Protein AF-A0A2V9TFE9-F1 (afdb_monomer)

Sequence (87 aa):
PPRFAQYLEAVQQLDDLARKRYGKRVMDLAVRWVLDRPGITSALWGARYPAELEAVAGVLGWNLDADTRSVIDRILRQTIADPIGPE

Foldseek 3Di:
DPQVVLVVQLLVVQQVLCCVPPVAGSVLVVLLVQVQDPPDPDDDDDDPDPVVV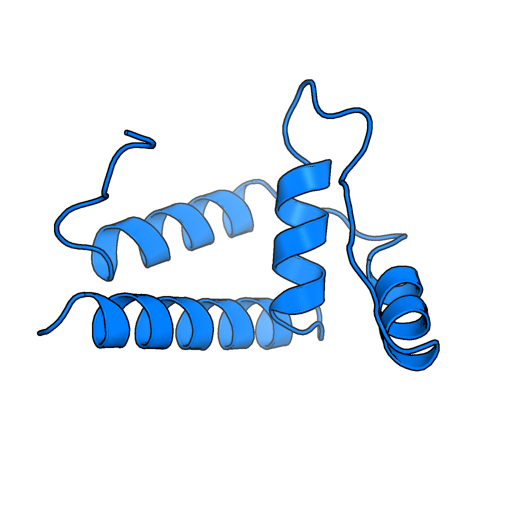VSVVVNPDDHDDPVSVVVSVVSCPVRGPDDDDPD

pLDDT: mean 79.9, std 11.13, range [40.97, 93.94]

Secondary structure (DSSP, 8-state):
--HHHHHHHHHHHHHHHHHHHHS--HHHHHHHHHHTSTT--------SSHHHHHHHHTTTT----HHHHHHHHHHHHHH-SSPPP--

Solvent-accessible surface area (backbone atoms only — not comparable to full-atom values): 5465 Å² total; per-residue (Å²): 130,64,70,69,60,31,53,52,52,37,50,51,56,44,27,53,49,24,37,74,77,70,72,39,47,42,69,42,48,55,53,42,56,53,61,68,37,91,91,49,90,75,84,90,79,93,70,93,50,75,72,60,54,60,56,54,63,70,42,59,95,68,81,87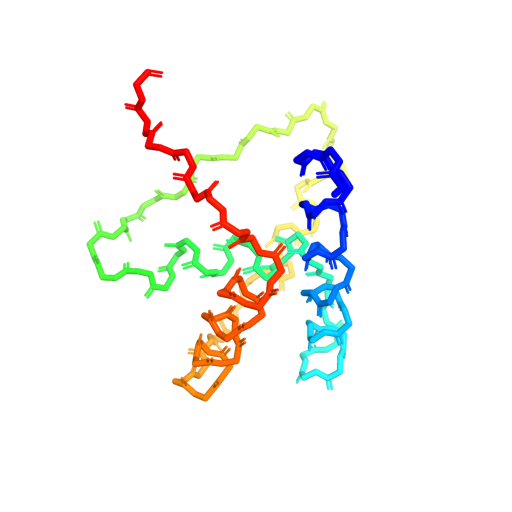,53,74,66,59,50,54,48,51,54,48,48,48,63,74,41,48,90,75,83,81,72,102,121

Mean predicted aligned error: 7.15 Å

Radius of gyration: 13.89 Å; Cα contacts (8 Å, |Δi|>4): 52; chains: 1; bounding box: 30×29×36 Å

Nearest PDB structures (foldseek):
  1pz1-assembly2_B  TM=9.591E-01  e=1.286E-07  Bacillus subtilis
  6ovq-assembly2_B  TM=8.490E-01  e=3.498E-03  Streptomyces argillaceus
  1lqa-assembly1_A  TM=8.544E-01  e=5.901E-02  Escherichia coli
  7utf-assembly1_A  TM=7.639E-01  e=5.901E-02  Rhizobium leguminosarum
  7utf-assembly1_C  TM=6.833E-01  e=4.867E-02  Rhizobium leguminosarum

Structure (mmCIF, N/CA/C/O backbone):
data_AF-A0A2V9TFE9-F1
#
_entry.id   AF-A0A2V9TFE9-F1
#
loop_
_atom_site.group_PDB
_atom_site.id
_atom_site.type_symbol
_atom_site.label_atom_id
_atom_site.label_alt_id
_atom_site.label_comp_id
_atom_site.label_asym_id
_atom_site.label_entity_id
_atom_site.label_seq_id
_atom_site.pdbx_PDB_ins_code
_atom_site.Cartn_x
_atom_site.Cartn_y
_atom_site.Cartn_z
_atom_site.occupancy
_atom_site.B_iso_or_equiv
_atom_site.auth_seq_id
_atom_site.auth_comp_id
_atom_site.auth_asym_id
_atom_site.auth_atom_id
_atom_site.pdbx_PDB_model_num
ATOM 1 N N . PRO A 1 1 ? 11.164 -3.128 -20.637 1.00 55.44 1 PRO A N 1
ATOM 2 C CA . PRO A 1 1 ? 11.885 -2.371 -19.580 1.00 55.44 1 PRO A CA 1
ATOM 3 C C . PRO A 1 1 ? 12.684 -3.313 -18.665 1.00 55.44 1 PRO A C 1
ATOM 5 O O . PRO A 1 1 ? 12.203 -4.417 -18.409 1.00 55.44 1 PRO A O 1
ATOM 8 N N . PRO A 1 2 ? 13.871 -2.917 -18.171 1.00 76.69 2 PRO A N 1
ATOM 9 C CA . PRO A 1 2 ? 14.588 -3.692 -17.159 1.00 76.69 2 PRO A CA 1
ATOM 10 C C . PRO A 1 2 ? 13.710 -3.862 -15.910 1.00 76.69 2 PRO A C 1
ATOM 12 O O . PRO A 1 2 ? 12.977 -2.945 -15.539 1.00 76.69 2 PRO A O 1
ATOM 15 N N . ARG A 1 3 ? 13.772 -5.035 -15.266 1.00 75.56 3 ARG A N 1
ATOM 16 C CA . ARG A 1 3 ? 12.907 -5.409 -14.127 1.00 75.56 3 ARG A CA 1
ATOM 17 C C . ARG A 1 3 ? 12.913 -4.364 -13.000 1.00 75.56 3 ARG A C 1
ATOM 19 O O . ARG A 1 3 ? 11.873 -4.082 -12.423 1.00 75.56 3 ARG A O 1
ATOM 26 N N . PHE A 1 4 ? 14.052 -3.716 -12.755 1.00 81.94 4 PHE A N 1
ATOM 27 C CA . PHE A 1 4 ? 14.177 -2.641 -11.764 1.00 81.94 4 PHE A CA 1
ATOM 28 C C . PHE A 1 4 ? 13.201 -1.474 -11.995 1.00 81.94 4 PHE A C 1
ATOM 30 O O . PHE A 1 4 ? 12.563 -1.011 -11.053 1.00 81.94 4 PHE A O 1
ATOM 37 N N . ALA A 1 5 ? 13.032 -1.038 -13.247 1.00 86.06 5 ALA A N 1
ATOM 38 C CA . ALA A 1 5 ? 12.119 0.055 -13.576 1.00 86.06 5 ALA A CA 1
ATOM 39 C C . ALA A 1 5 ? 10.651 -0.332 -13.326 1.00 86.06 5 ALA A C 1
ATOM 41 O O . ALA A 1 5 ? 9.879 0.496 -12.857 1.00 86.06 5 ALA A O 1
ATOM 42 N N . GLN A 1 6 ? 10.294 -1.599 -13.565 1.00 86.06 6 GLN A N 1
ATOM 43 C CA . GLN A 1 6 ? 8.949 -2.125 -13.303 1.00 86.06 6 GLN A CA 1
ATOM 44 C C . GLN A 1 6 ? 8.628 -2.103 -11.802 1.00 86.06 6 GLN A C 1
ATOM 46 O O . GLN A 1 6 ? 7.556 -1.665 -11.395 1.00 86.06 6 GLN A O 1
ATOM 51 N N . TYR A 1 7 ? 9.575 -2.514 -10.952 1.00 86.50 7 TYR A N 1
ATOM 52 C CA . TYR A 1 7 ? 9.375 -2.450 -9.503 1.00 86.50 7 TYR A CA 1
ATOM 53 C C . TYR A 1 7 ? 9.275 -1.014 -8.991 1.00 86.50 7 TYR A C 1
ATOM 55 O O . TYR A 1 7 ? 8.443 -0.740 -8.130 1.00 86.50 7 TYR A O 1
ATOM 63 N N . LEU A 1 8 ? 10.074 -0.089 -9.531 1.00 89.00 8 LEU A N 1
ATOM 64 C CA . LEU A 1 8 ? 9.993 1.316 -9.138 1.00 89.00 8 LEU A CA 1
ATOM 65 C C . LEU A 1 8 ? 8.641 1.934 -9.520 1.00 89.00 8 LEU A C 1
ATOM 67 O O . LEU A 1 8 ? 8.042 2.651 -8.721 1.00 89.00 8 LEU A O 1
ATOM 71 N N . GLU A 1 9 ? 8.132 1.607 -10.708 1.00 90.12 9 GLU A N 1
ATOM 72 C CA . GLU A 1 9 ? 6.804 2.025 -11.154 1.00 90.12 9 GLU A CA 1
ATOM 73 C C . GLU A 1 9 ? 5.695 1.440 -10.265 1.00 90.12 9 GLU A C 1
ATOM 75 O O . GLU A 1 9 ? 4.787 2.164 -9.854 1.00 90.12 9 GLU A O 1
ATOM 80 N N . ALA A 1 10 ? 5.803 0.164 -9.883 1.00 90.56 10 ALA A N 1
ATOM 81 C CA . ALA A 1 10 ? 4.844 -0.471 -8.984 1.00 90.56 10 ALA A CA 1
ATOM 82 C C . ALA A 1 10 ? 4.851 0.202 -7.603 1.00 90.56 10 ALA A C 1
ATOM 84 O O . ALA A 1 10 ? 3.794 0.513 -7.059 1.00 90.56 10 ALA A O 1
ATOM 85 N N . VAL A 1 11 ? 6.036 0.488 -7.053 1.00 92.69 11 VAL A N 1
ATOM 86 C CA . VAL A 1 11 ? 6.187 1.199 -5.774 1.00 92.69 11 VAL A CA 1
ATOM 87 C C . VAL A 1 11 ? 5.576 2.596 -5.843 1.00 92.69 11 VAL A C 1
ATOM 89 O O . VAL A 1 11 ? 4.888 2.995 -4.905 1.00 92.69 11 VAL A O 1
ATOM 92 N N . GLN A 1 12 ? 5.763 3.322 -6.949 1.00 93.19 12 GLN A N 1
ATOM 93 C CA . GLN A 1 12 ? 5.164 4.644 -7.126 1.00 93.19 12 GLN A CA 1
ATOM 94 C C . GLN A 1 12 ? 3.629 4.578 -7.113 1.00 93.19 12 GLN A C 1
ATOM 96 O O . GLN A 1 12 ? 2.984 5.346 -6.400 1.00 93.19 12 GLN A O 1
ATOM 101 N N . GLN A 1 13 ? 3.040 3.623 -7.839 1.00 93.00 13 GLN A N 1
ATOM 102 C CA . GLN A 1 13 ? 1.587 3.425 -7.852 1.00 93.00 13 GLN A CA 1
ATOM 103 C C . GLN A 1 13 ? 1.038 3.014 -6.476 1.00 93.00 13 GLN A C 1
ATOM 105 O O . GLN A 1 13 ? -0.047 3.446 -6.079 1.00 93.00 13 GLN A O 1
ATOM 110 N N . LEU A 1 14 ? 1.789 2.206 -5.722 1.00 92.50 14 LEU A N 1
ATOM 111 C CA . LEU A 1 14 ? 1.424 1.807 -4.362 1.00 92.50 14 LEU A CA 1
ATOM 112 C C . LEU A 1 14 ? 1.527 2.969 -3.359 1.00 92.50 14 LEU A C 1
ATOM 114 O O . LEU A 1 14 ? 0.654 3.091 -2.499 1.00 92.50 14 LEU A O 1
ATOM 118 N N . ASP A 1 15 ? 2.534 3.847 -3.470 1.00 92.50 15 ASP A N 1
ATOM 119 C CA . ASP A 1 15 ? 2.632 5.059 -2.634 1.00 92.50 15 ASP A CA 1
ATOM 120 C C . ASP A 1 15 ? 1.449 5.998 -2.902 1.00 92.50 15 ASP A C 1
ATOM 122 O O . ASP A 1 15 ? 0.832 6.500 -1.961 1.00 92.50 15 ASP A O 1
ATOM 126 N N . ASP A 1 16 ? 1.061 6.172 -4.167 1.00 93.94 16 ASP A N 1
ATOM 127 C CA . ASP A 1 16 ? -0.099 6.988 -4.536 1.00 93.94 16 ASP A CA 1
ATOM 128 C C . ASP A 1 16 ? -1.410 6.411 -3.984 1.00 93.94 16 ASP A C 1
ATOM 130 O O . ASP A 1 16 ? -2.261 7.161 -3.494 1.00 93.94 16 ASP A O 1
ATOM 134 N N . LEU A 1 17 ? -1.581 5.086 -4.028 1.00 91.56 17 LEU A N 1
ATOM 135 C CA . LEU A 1 17 ? -2.732 4.398 -3.439 1.00 91.56 17 LEU A CA 1
ATOM 136 C C . LEU A 1 17 ? -2.796 4.618 -1.921 1.00 91.56 17 LEU A C 1
ATOM 138 O O . LEU A 1 17 ? -3.852 4.990 -1.400 1.00 91.56 17 LEU A O 1
ATOM 142 N N . ALA A 1 18 ? -1.671 4.423 -1.225 1.00 90.06 18 ALA A N 1
ATOM 143 C CA . ALA A 1 18 ? -1.567 4.588 0.224 1.00 90.06 18 ALA A CA 1
ATOM 144 C C . ALA A 1 18 ? -1.917 6.019 0.657 1.00 90.06 18 ALA A C 1
ATOM 146 O O . ALA A 1 18 ? -2.701 6.220 1.592 1.00 90.06 18 ALA A O 1
ATOM 147 N N . ARG A 1 19 ? -1.404 7.017 -0.073 1.00 91.19 19 ARG A N 1
ATOM 148 C CA . ARG A 1 19 ? -1.685 8.432 0.193 1.00 91.19 19 ARG A CA 1
ATOM 149 C C . ARG A 1 19 ? -3.152 8.765 -0.032 1.00 91.19 19 ARG A C 1
ATOM 151 O O . ARG A 1 19 ? -3.761 9.402 0.821 1.00 91.19 19 ARG A O 1
ATOM 158 N N . LYS A 1 20 ? -3.728 8.323 -1.154 1.00 91.38 20 LYS A N 1
ATOM 159 C CA . LYS A 1 20 ? -5.112 8.654 -1.531 1.00 91.38 20 LYS A CA 1
ATOM 160 C C . LYS A 1 20 ? -6.151 8.019 -0.611 1.00 91.38 20 LYS A C 1
ATOM 162 O O . LYS A 1 20 ? -7.153 8.661 -0.323 1.00 91.38 20 LYS A O 1
ATOM 167 N N . ARG A 1 21 ? -5.942 6.770 -0.182 1.00 89.44 21 ARG A N 1
ATOM 168 C CA . ARG A 1 21 ? -6.943 6.026 0.604 1.00 89.44 21 ARG A CA 1
ATOM 169 C C . ARG A 1 21 ? -6.783 6.172 2.110 1.00 89.44 21 ARG A C 1
ATOM 171 O O . ARG A 1 21 ? -7.783 6.183 2.817 1.00 89.44 21 ARG A O 1
ATOM 178 N N . TYR A 1 22 ? -5.548 6.285 2.593 1.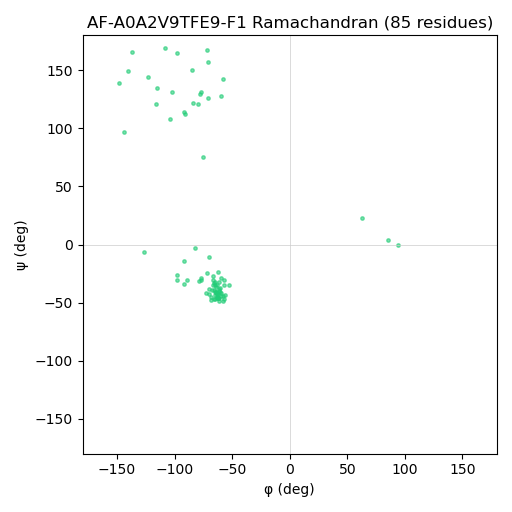00 86.62 22 TYR A N 1
ATOM 179 C CA . TYR A 1 22 ? -5.262 6.218 4.028 1.00 86.62 22 TYR A CA 1
ATOM 180 C C . TYR A 1 22 ? -4.459 7.413 4.547 1.00 86.62 22 TYR A C 1
ATOM 182 O O . TYR A 1 22 ? -4.238 7.517 5.751 1.00 86.62 22 TYR A O 1
ATOM 190 N N . GLY A 1 23 ? -3.994 8.309 3.666 1.00 87.81 23 GLY A N 1
ATOM 191 C CA . GLY A 1 23 ? -3.059 9.370 4.046 1.00 87.81 23 GLY A CA 1
ATOM 192 C C . GLY A 1 23 ? -1.714 8.825 4.541 1.00 87.81 23 GLY A C 1
ATOM 193 O O . GLY A 1 23 ? -1.020 9.501 5.297 1.00 87.81 23 GLY A O 1
ATOM 194 N N . LYS A 1 24 ? -1.366 7.590 4.158 1.00 87.88 24 LYS A N 1
ATOM 195 C CA . LYS A 1 24 ? -0.158 6.871 4.586 1.00 87.88 24 LYS A CA 1
ATOM 196 C C . LYS A 1 24 ? 0.858 6.765 3.453 1.00 87.88 24 LYS A C 1
ATOM 198 O O . LYS A 1 24 ? 0.554 7.083 2.304 1.00 87.88 24 LYS A O 1
ATOM 203 N N . ARG A 1 25 ? 2.076 6.330 3.770 1.00 89.06 25 ARG A N 1
ATOM 204 C CA . ARG A 1 25 ? 3.141 6.090 2.786 1.00 89.06 25 ARG A CA 1
ATOM 205 C C . ARG A 1 25 ? 3.220 4.612 2.420 1.00 89.06 25 ARG A C 1
ATOM 207 O O . ARG A 1 25 ? 2.703 3.754 3.132 1.00 89.06 25 ARG A O 1
ATOM 214 N N . VAL A 1 26 ? 3.914 4.302 1.325 1.00 89.44 26 VAL A N 1
ATOM 215 C CA . VAL A 1 26 ? 4.106 2.916 0.860 1.00 89.44 26 VAL A CA 1
ATOM 216 C C . VAL A 1 26 ? 4.754 2.005 1.912 1.00 89.44 26 VAL A C 1
ATOM 218 O O . VAL A 1 26 ? 4.434 0.822 1.964 1.00 89.44 26 VAL A O 1
ATOM 221 N N . MET A 1 27 ? 5.602 2.550 2.793 1.00 85.00 27 MET A N 1
ATOM 222 C CA . MET A 1 27 ? 6.208 1.791 3.897 1.00 85.00 27 MET A CA 1
ATOM 223 C C . MET A 1 27 ? 5.148 1.289 4.884 1.00 85.00 27 MET A C 1
ATOM 225 O O . MET A 1 27 ? 5.140 0.108 5.230 1.00 85.00 27 MET A O 1
ATOM 229 N N . ASP A 1 28 ? 4.205 2.154 5.272 1.00 84.94 28 ASP A N 1
ATOM 230 C CA . ASP A 1 28 ? 3.105 1.784 6.169 1.00 84.94 28 ASP A CA 1
ATOM 231 C C . ASP A 1 28 ? 2.205 0.729 5.513 1.00 84.94 28 ASP A C 1
ATOM 233 O O . ASP A 1 28 ? 1.783 -0.236 6.152 1.00 84.94 28 ASP A O 1
ATOM 237 N N . LEU A 1 29 ? 1.941 0.901 4.211 1.00 86.62 29 LEU A N 1
ATOM 238 C CA . LEU A 1 29 ? 1.144 -0.025 3.412 1.00 86.62 29 LEU A CA 1
ATOM 239 C C . LEU A 1 29 ? 1.783 -1.415 3.347 1.00 86.62 29 LEU A C 1
ATOM 241 O O . LEU A 1 29 ? 1.086 -2.409 3.534 1.00 86.62 29 LEU A O 1
ATOM 245 N N . ALA A 1 30 ? 3.091 -1.493 3.095 1.00 86.88 30 ALA A N 1
ATOM 246 C CA . ALA A 1 30 ? 3.802 -2.759 2.954 1.00 86.88 30 ALA A CA 1
ATOM 247 C C . ALA A 1 30 ? 3.746 -3.582 4.247 1.00 86.88 30 ALA A C 1
AT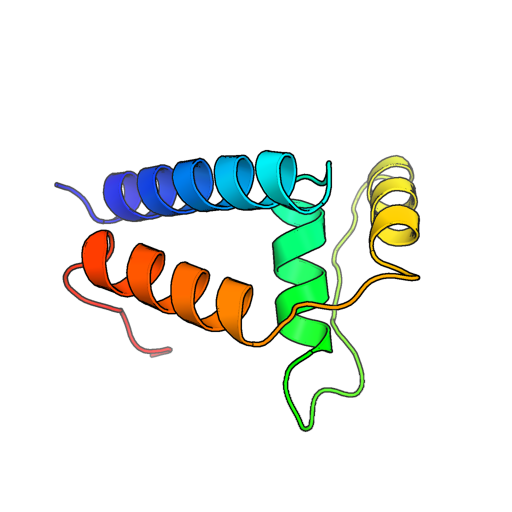OM 249 O O . ALA A 1 30 ? 3.479 -4.783 4.222 1.00 86.88 30 ALA A O 1
ATOM 250 N N . VAL A 1 31 ? 3.935 -2.926 5.389 1.00 84.00 31 VAL A N 1
ATOM 251 C CA . VAL A 1 31 ? 3.928 -3.604 6.689 1.0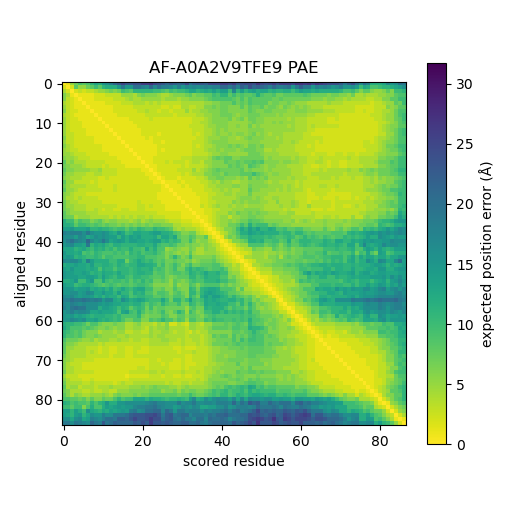0 84.00 31 VAL A CA 1
ATOM 252 C C . VAL A 1 31 ? 2.523 -4.022 7.078 1.00 84.00 31 VAL A C 1
ATOM 254 O O . VAL A 1 31 ? 2.325 -5.163 7.496 1.00 84.00 31 VAL A O 1
ATOM 257 N N . ARG A 1 32 ? 1.528 -3.156 6.853 1.00 86.19 32 ARG A N 1
ATOM 258 C CA . ARG A 1 32 ? 0.126 -3.524 7.065 1.00 86.19 32 ARG A CA 1
ATOM 259 C C . ARG A 1 32 ? -0.283 -4.707 6.191 1.00 86.19 32 ARG A C 1
ATOM 261 O O . ARG A 1 32 ? -0.920 -5.631 6.681 1.00 86.19 32 ARG A O 1
ATOM 268 N N . TRP A 1 33 ? 0.145 -4.728 4.932 1.00 85.44 33 TRP A N 1
ATOM 269 C CA . TRP A 1 33 ? -0.146 -5.822 4.009 1.00 85.44 33 TRP A CA 1
ATOM 270 C C . TRP A 1 33 ? 0.413 -7.166 4.481 1.00 85.44 33 TRP A C 1
ATOM 272 O O . TRP A 1 33 ? -0.266 -8.179 4.331 1.00 85.44 33 TRP A O 1
ATOM 282 N N . VAL A 1 34 ? 1.608 -7.190 5.082 1.00 84.12 34 VAL A N 1
ATOM 283 C CA . VAL A 1 34 ? 2.181 -8.414 5.672 1.00 84.12 34 VAL A CA 1
ATOM 284 C C . VAL A 1 34 ? 1.391 -8.850 6.907 1.00 84.12 34 VAL A C 1
ATOM 286 O O . VAL A 1 34 ? 1.064 -10.029 7.028 1.00 84.12 34 VAL A O 1
ATOM 289 N N . LEU A 1 35 ? 1.050 -7.911 7.793 1.00 81.19 35 LEU A N 1
ATOM 290 C CA . LEU A 1 35 ? 0.290 -8.191 9.017 1.00 81.19 35 LEU A CA 1
ATOM 291 C C . LEU A 1 35 ? -1.151 -8.654 8.741 1.00 81.19 35 LEU A C 1
ATOM 293 O O . LEU A 1 35 ? -1.712 -9.403 9.532 1.00 81.19 35 LEU A O 1
ATOM 297 N N . ASP A 1 36 ? -1.736 -8.245 7.613 1.00 81.62 36 ASP A N 1
ATOM 298 C CA . ASP A 1 36 ? -3.098 -8.614 7.206 1.00 81.62 36 ASP A CA 1
ATOM 299 C C . ASP A 1 36 ? -3.215 -9.976 6.529 1.00 81.62 36 ASP A C 1
ATOM 301 O O . ASP A 1 36 ? -4.325 -10.409 6.186 1.00 81.62 36 ASP A O 1
ATOM 305 N N . ARG A 1 37 ? -2.093 -10.672 6.317 1.00 78.38 37 ARG A N 1
ATOM 306 C CA . ARG A 1 37 ? -2.128 -12.017 5.754 1.00 78.38 37 ARG A CA 1
ATOM 307 C C . ARG A 1 37 ? -2.541 -13.036 6.819 1.00 78.38 37 ARG A C 1
ATOM 309 O O . ARG A 1 37 ? -1.952 -13.075 7.900 1.00 78.38 37 ARG A O 1
ATOM 316 N N . PRO A 1 38 ? -3.513 -13.914 6.511 1.00 74.56 38 PRO A N 1
ATOM 317 C CA . PRO A 1 38 ? -3.898 -14.975 7.430 1.00 74.56 38 PRO A CA 1
ATOM 318 C C . PRO A 1 38 ? -2.692 -15.881 7.714 1.00 74.56 38 PRO A C 1
ATOM 320 O O . PRO A 1 38 ? -2.038 -16.356 6.788 1.00 74.56 38 PRO A O 1
ATOM 323 N N . GLY A 1 39 ? -2.399 -16.105 8.998 1.00 69.62 39 GLY A N 1
ATOM 324 C CA . GLY A 1 39 ? -1.289 -16.951 9.451 1.00 69.62 39 GLY A CA 1
ATOM 325 C C . GLY A 1 39 ? 0.025 -16.220 9.750 1.00 69.62 39 GLY A C 1
ATOM 326 O O . GLY A 1 39 ? 0.976 -16.869 10.179 1.00 69.62 39 GLY A O 1
ATOM 327 N N . ILE A 1 40 ? 0.095 -14.895 9.578 1.00 72.25 40 ILE A N 1
ATOM 328 C CA . ILE A 1 40 ? 1.250 -14.098 10.013 1.00 72.25 40 ILE A CA 1
ATOM 329 C C . ILE A 1 40 ? 1.018 -13.585 11.436 1.00 72.25 40 ILE A C 1
ATOM 331 O O . ILE A 1 40 ? 0.141 -12.762 11.677 1.00 72.25 40 ILE A O 1
ATOM 335 N N . THR A 1 41 ? 1.827 -14.061 12.383 1.00 61.78 41 THR A N 1
ATOM 336 C CA . THR A 1 41 ? 1.777 -13.614 13.787 1.00 61.78 41 THR A CA 1
ATOM 337 C C . THR A 1 41 ? 2.686 -12.411 14.044 1.00 61.78 41 TH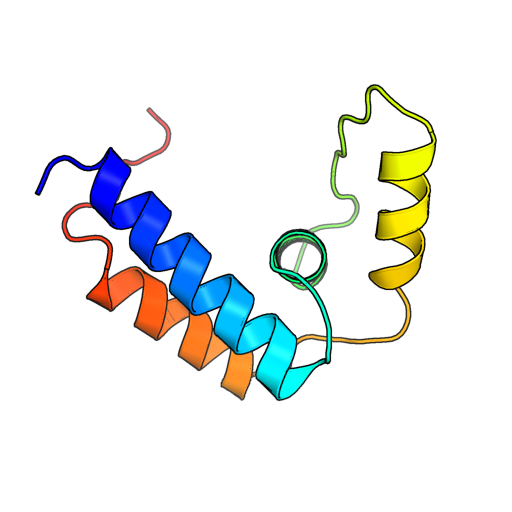R A C 1
ATOM 339 O O . THR A 1 41 ? 2.380 -11.576 14.891 1.00 61.78 41 THR A O 1
ATOM 342 N N . SER A 1 42 ? 3.793 -12.313 13.301 1.00 66.44 42 SER A N 1
ATOM 343 C CA . SER A 1 42 ? 4.821 -11.286 13.487 1.00 66.44 42 SER A CA 1
ATOM 344 C C . SER A 1 42 ? 5.474 -10.922 12.155 1.00 66.44 42 SER A C 1
ATOM 346 O O . SER A 1 42 ? 5.797 -11.804 11.361 1.00 66.44 42 SER A O 1
ATOM 348 N N . ALA A 1 43 ? 5.724 -9.631 11.936 1.00 72.12 43 ALA A N 1
ATOM 349 C CA . ALA A 1 43 ? 6.554 -9.135 10.840 1.00 72.12 43 ALA A CA 1
ATOM 350 C C . ALA A 1 43 ? 7.944 -8.757 11.380 1.00 72.12 43 ALA A C 1
ATOM 352 O O . ALA A 1 43 ? 8.047 -8.063 12.391 1.00 72.12 43 ALA A O 1
ATOM 353 N N . LEU A 1 44 ? 9.014 -9.216 10.721 1.00 75.38 44 LEU A N 1
ATOM 354 C CA . LEU A 1 44 ? 10.386 -8.837 11.071 1.00 75.38 44 LEU A CA 1
ATOM 355 C C . LEU A 1 44 ? 10.735 -7.503 10.406 1.00 75.38 44 LEU A C 1
ATOM 357 O O . LEU A 1 44 ? 10.699 -7.393 9.182 1.00 75.38 44 LEU A O 1
ATOM 361 N N . TRP A 1 45 ? 11.096 -6.507 11.216 1.00 71.38 45 TRP A N 1
ATOM 362 C CA . TRP A 1 45 ? 11.512 -5.185 10.750 1.00 71.38 45 TRP A CA 1
ATOM 363 C C . TRP A 1 45 ? 12.969 -4.921 11.139 1.00 71.38 45 TRP A C 1
ATOM 365 O O . TRP A 1 45 ? 13.308 -4.898 12.321 1.00 71.38 45 TRP A O 1
ATOM 375 N N . GLY A 1 46 ? 13.829 -4.672 10.148 1.00 77.31 46 GLY A N 1
ATOM 376 C CA . GLY A 1 46 ? 15.183 -4.165 10.371 1.00 77.31 46 GLY A CA 1
ATOM 377 C C . GLY A 1 46 ? 15.194 -2.637 10.347 1.00 77.31 46 GLY A C 1
ATOM 378 O O . GLY A 1 46 ? 14.962 -2.049 9.297 1.00 77.31 46 GLY A O 1
ATOM 379 N N . ALA A 1 47 ? 15.450 -1.999 11.489 1.00 74.88 47 ALA A N 1
ATOM 380 C CA . ALA A 1 47 ? 15.649 -0.553 11.594 1.00 74.88 47 ALA A C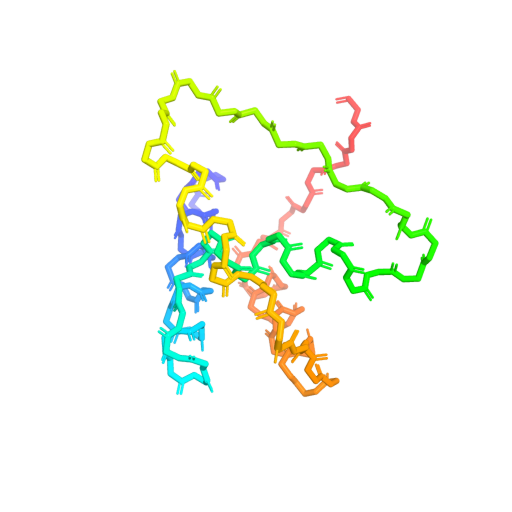A 1
ATOM 381 C C . ALA A 1 47 ? 17.084 -0.275 12.050 1.00 74.88 47 ALA A C 1
ATOM 383 O O . ALA A 1 47 ? 17.579 -0.915 12.980 1.00 74.88 47 ALA A O 1
ATOM 384 N N . ARG A 1 48 ? 17.754 0.676 11.399 1.00 76.25 48 ARG A N 1
ATOM 385 C CA . ARG A 1 48 ? 19.091 1.155 11.771 1.00 76.25 48 ARG A CA 1
ATOM 386 C C . ARG A 1 48 ? 19.024 2.441 12.593 1.00 76.25 48 ARG A C 1
ATOM 388 O O . ARG A 1 48 ? 19.935 2.690 13.381 1.00 76.25 48 ARG A O 1
ATOM 395 N N . TYR A 1 49 ? 17.969 3.240 12.432 1.00 77.81 49 TYR A N 1
ATOM 396 C CA . TYR A 1 49 ? 17.798 4.522 13.116 1.00 77.81 49 TYR A CA 1
ATOM 397 C C . TYR A 1 49 ? 16.493 4.569 13.926 1.00 77.81 49 TYR A C 1
ATOM 399 O O . TYR A 1 49 ? 15.471 4.071 13.460 1.00 77.81 49 TYR A O 1
ATOM 407 N N . PRO A 1 50 ? 16.470 5.226 15.104 1.00 73.00 50 PRO A N 1
ATOM 408 C CA . PRO A 1 50 ? 15.264 5.318 15.934 1.00 73.00 50 PRO A CA 1
ATOM 409 C C . PRO A 1 50 ? 14.054 5.945 15.227 1.00 73.00 50 PRO A C 1
ATOM 411 O O . PRO A 1 50 ? 12.932 5.496 15.425 1.00 73.00 50 PRO A O 1
ATOM 414 N N . ALA A 1 51 ? 14.278 6.926 14.348 1.00 75.25 51 ALA A N 1
ATOM 415 C CA . ALA A 1 51 ? 13.210 7.574 13.582 1.00 75.25 51 ALA A CA 1
ATOM 416 C C . ALA A 1 51 ? 12.457 6.603 12.647 1.00 75.25 51 ALA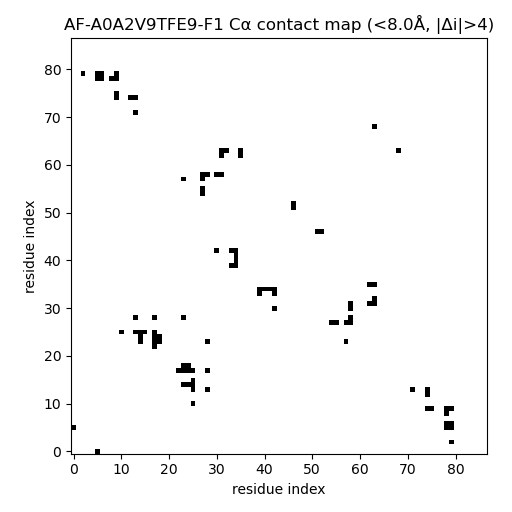 A C 1
ATOM 418 O O . ALA A 1 51 ? 11.299 6.833 12.312 1.00 75.25 51 ALA A O 1
ATOM 419 N N . GLU A 1 52 ? 13.080 5.488 12.247 1.00 68.75 52 GLU A N 1
ATOM 420 C CA . GLU A 1 52 ? 12.421 4.457 11.435 1.00 68.75 52 GLU A CA 1
ATOM 421 C C . GLU A 1 52 ? 11.386 3.669 12.253 1.00 68.75 52 GLU A C 1
ATOM 423 O O . GLU A 1 52 ? 10.422 3.164 11.684 1.00 68.75 52 GLU A O 1
ATOM 428 N N . LEU A 1 53 ? 11.538 3.610 13.584 1.00 69.81 53 LEU A N 1
ATOM 429 C CA . LEU A 1 53 ? 10.565 2.993 14.491 1.00 69.81 53 LEU A CA 1
ATOM 430 C C . LEU A 1 53 ? 9.347 3.895 14.736 1.00 69.81 53 LEU A C 1
ATOM 432 O O . LEU A 1 53 ? 8.251 3.386 14.951 1.00 69.81 53 LEU A O 1
ATOM 436 N N . GLU A 1 54 ? 9.495 5.221 14.663 1.00 67.69 54 GLU A N 1
ATOM 437 C CA . GLU A 1 54 ? 8.366 6.153 14.819 1.00 67.69 54 GLU A CA 1
ATOM 438 C C . GLU A 1 54 ? 7.342 6.003 13.685 1.00 67.69 54 GLU A C 1
ATOM 440 O O . GLU A 1 54 ? 6.134 6.064 13.922 1.00 67.69 54 GLU A O 1
ATOM 445 N N . ALA A 1 55 ? 7.807 5.704 12.467 1.00 63.22 55 ALA A N 1
ATOM 446 C CA . ALA A 1 55 ? 6.936 5.379 11.337 1.00 63.22 55 ALA A CA 1
ATOM 447 C C . ALA A 1 55 ? 6.079 4.123 11.603 1.00 63.22 55 ALA A C 1
ATOM 449 O O . ALA A 1 55 ? 4.921 4.063 11.191 1.00 63.22 55 ALA A O 1
ATOM 450 N N . VAL A 1 56 ? 6.592 3.156 12.377 1.00 64.62 56 VAL A N 1
ATOM 451 C CA . VAL A 1 56 ? 5.886 1.904 12.717 1.00 64.62 56 VAL A CA 1
ATOM 452 C C . VAL A 1 56 ? 4.649 2.159 13.581 1.00 64.62 56 VAL A C 1
ATOM 454 O O . VAL A 1 56 ? 3.633 1.480 13.417 1.00 64.62 56 VAL A O 1
ATOM 457 N N . ALA A 1 57 ? 4.670 3.178 14.447 1.00 64.81 57 ALA A N 1
ATOM 458 C CA . ALA A 1 57 ? 3.484 3.566 15.214 1.00 64.81 57 ALA A CA 1
ATOM 459 C C . ALA A 1 57 ? 2.313 3.960 14.291 1.00 64.81 57 ALA A C 1
ATOM 461 O O . ALA A 1 57 ? 1.149 3.733 14.623 1.00 64.81 57 ALA A O 1
ATOM 462 N N . GLY A 1 58 ? 2.616 4.474 13.093 1.00 66.38 58 GLY A N 1
ATOM 463 C CA . GLY A 1 58 ? 1.640 4.844 12.070 1.00 66.38 58 GLY A CA 1
ATOM 464 C C . GLY A 1 58 ? 0.919 3.670 11.394 1.00 66.38 58 GLY A C 1
ATOM 465 O O . GLY A 1 58 ? -0.060 3.914 10.680 1.00 66.38 58 GLY A O 1
ATOM 466 N N . VAL A 1 59 ? 1.368 2.429 11.618 1.00 68.56 59 VAL A N 1
ATOM 467 C CA . VAL A 1 59 ? 0.834 1.192 11.010 1.00 68.56 59 VAL A CA 1
ATOM 468 C C . VAL A 1 59 ? -0.262 0.546 11.876 1.00 68.56 59 VAL A C 1
ATOM 470 O O . VAL A 1 59 ? -1.021 -0.311 11.417 1.00 68.56 59 VAL A O 1
ATOM 473 N N . LEU A 1 60 ? -0.382 0.978 13.132 1.00 68.81 60 LEU A N 1
ATOM 474 C CA . LEU A 1 60 ? -1.402 0.513 14.067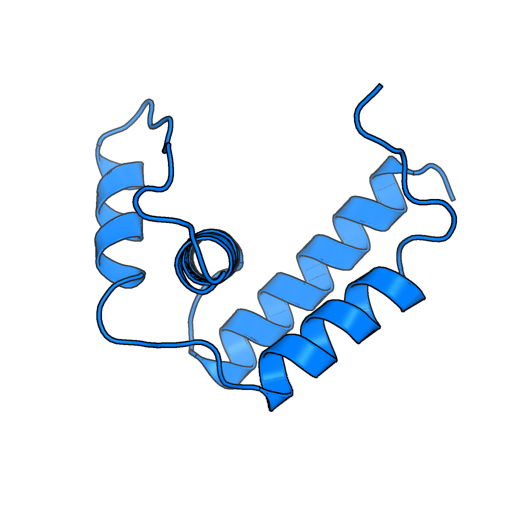 1.00 68.81 60 LEU A CA 1
ATOM 475 C C . LEU A 1 60 ? -2.716 1.295 13.891 1.00 68.81 60 LEU A C 1
ATOM 477 O O . LEU A 1 60 ? -2.722 2.461 13.499 1.00 68.81 60 LEU A O 1
ATOM 481 N N . GLY A 1 61 ? -3.847 0.648 14.187 1.00 74.62 61 GLY A N 1
ATOM 482 C CA . GLY A 1 61 ? -5.166 1.299 14.226 1.00 74.62 61 GLY A CA 1
ATOM 483 C C . GLY A 1 61 ? -5.911 1.407 12.890 1.00 74.62 61 GLY A C 1
ATOM 484 O O . GLY A 1 61 ? -6.999 1.975 12.855 1.00 74.62 61 GLY A O 1
ATOM 485 N N . TRP A 1 62 ? -5.377 0.844 11.806 1.00 82.38 62 TRP A N 1
ATOM 486 C CA . TRP A 1 62 ? -6.072 0.743 10.521 1.00 82.38 62 TRP A CA 1
ATOM 487 C C . TRP A 1 62 ? -5.864 -0.634 9.891 1.00 82.38 62 TRP A C 1
ATOM 489 O O . TRP A 1 62 ? -5.020 -1.409 10.341 1.00 82.38 62 TRP A O 1
ATOM 499 N N . ASN A 1 63 ? -6.676 -0.956 8.887 1.00 80.38 63 ASN A N 1
ATOM 500 C CA . ASN A 1 63 ? -6.695 -2.264 8.245 1.00 80.38 63 ASN A CA 1
ATOM 501 C C . ASN A 1 63 ? -6.875 -2.115 6.732 1.00 80.38 63 ASN A C 1
ATOM 503 O O . ASN A 1 63 ? -7.552 -1.183 6.286 1.00 80.38 63 ASN A O 1
ATOM 507 N N . LEU A 1 64 ? -6.318 -3.041 5.951 1.00 84.62 64 LEU A N 1
ATOM 508 C CA . LEU A 1 64 ? -6.563 -3.084 4.514 1.00 84.62 64 LEU A CA 1
ATOM 509 C C . LEU A 1 64 ? -7.908 -3.746 4.224 1.00 84.62 64 LEU A C 1
ATOM 511 O O . LEU A 1 64 ? -8.155 -4.911 4.551 1.00 84.62 64 LEU A O 1
ATOM 515 N N . ASP A 1 65 ? -8.794 -3.014 3.557 1.00 85.56 65 ASP A N 1
ATOM 516 C CA . ASP A 1 65 ? -10.053 -3.571 3.074 1.00 85.56 65 ASP A CA 1
ATOM 517 C C . ASP A 1 65 ? -9.828 -4.520 1.877 1.00 85.56 65 ASP A C 1
ATOM 519 O O . ASP A 1 65 ? -8.732 -4.651 1.318 1.00 85.56 65 ASP A O 1
ATOM 523 N N . ALA A 1 66 ? -10.862 -5.283 1.523 1.00 85.75 66 ALA A N 1
ATOM 524 C CA . ALA A 1 66 ? -10.786 -6.237 0.416 1.00 85.75 66 ALA A CA 1
ATOM 525 C C . ALA A 1 66 ? -10.632 -5.539 -0.951 1.00 85.75 66 ALA A C 1
ATOM 527 O O . ALA A 1 66 ? -9.985 -6.074 -1.856 1.00 85.75 66 ALA A O 1
ATOM 528 N N . ASP A 1 67 ? -11.185 -4.331 -1.093 1.00 89.06 67 ASP A N 1
ATOM 529 C CA . ASP A 1 67 ? -11.102 -3.550 -2.327 1.00 89.06 67 ASP A CA 1
ATOM 530 C C . ASP A 1 67 ? -9.668 -3.070 -2.585 1.00 89.06 67 ASP A C 1
ATOM 532 O O . ASP A 1 67 ? -9.116 -3.295 -3.660 1.00 89.06 67 ASP A O 1
ATOM 536 N N . THR A 1 68 ? -9.005 -2.508 -1.575 1.00 88.00 68 THR A N 1
ATOM 537 C CA . THR A 1 68 ? -7.608 -2.066 -1.674 1.00 88.00 68 THR A CA 1
ATOM 538 C C . THR A 1 68 ? -6.688 -3.237 -1.971 1.00 88.00 68 THR A C 1
ATOM 540 O O . THR A 1 68 ? -5.807 -3.108 -2.816 1.00 88.00 68 THR A O 1
ATOM 543 N N . ARG A 1 69 ? -6.916 -4.403 -1.356 1.00 86.50 69 ARG A N 1
ATOM 544 C CA . ARG A 1 69 ? -6.166 -5.624 -1.694 1.00 86.50 69 ARG A CA 1
ATOM 545 C C . ARG A 1 69 ? -6.311 -5.997 -3.169 1.00 86.50 69 ARG A C 1
ATOM 547 O O . ARG A 1 69 ? -5.310 -6.235 -3.836 1.00 86.50 69 ARG A O 1
ATOM 554 N N . SER A 1 70 ? -7.530 -5.936 -3.698 1.00 88.38 70 SER A N 1
ATOM 555 C CA . SER A 1 70 ? -7.793 -6.193 -5.118 1.00 88.38 70 SER A CA 1
ATOM 556 C C . SER A 1 70 ? -7.108 -5.171 -6.036 1.00 88.38 70 SER A C 1
ATOM 558 O O . SER A 1 70 ? -6.653 -5.515 -7.129 1.00 88.38 70 SER A O 1
ATOM 560 N N . VAL A 1 71 ? -7.007 -3.909 -5.604 1.00 90.62 71 VAL A N 1
ATOM 561 C CA . VAL A 1 71 ? -6.280 -2.859 -6.334 1.00 90.62 71 VAL A CA 1
ATOM 562 C C . VAL A 1 71 ? -4.769 -3.099 -6.305 1.00 90.62 71 VAL A C 1
ATOM 564 O O . VAL A 1 71 ? -4.132 -2.978 -7.349 1.00 90.62 71 VAL A O 1
ATOM 567 N N . ILE A 1 72 ? -4.199 -3.490 -5.162 1.00 89.62 72 ILE A N 1
ATOM 568 C CA . ILE A 1 72 ? -2.776 -3.851 -5.038 1.00 89.62 72 ILE A CA 1
ATOM 569 C C . ILE A 1 72 ? -2.440 -4.998 -5.996 1.00 89.62 72 ILE A C 1
ATOM 571 O O . ILE A 1 72 ? -1.500 -4.886 -6.782 1.00 89.62 72 ILE A O 1
ATOM 575 N N . ASP A 1 73 ? -3.247 -6.061 -5.999 1.00 88.50 73 ASP A N 1
ATOM 576 C CA . ASP A 1 73 ? -3.045 -7.205 -6.894 1.00 88.50 73 ASP A CA 1
ATOM 577 C C . ASP A 1 73 ? -3.109 -6.796 -8.371 1.00 88.50 73 ASP A C 1
ATOM 579 O O . ASP A 1 73 ? -2.343 -7.295 -9.198 1.00 88.50 73 ASP A O 1
ATOM 583 N N . ARG A 1 74 ? -3.997 -5.856 -8.715 1.00 90.38 74 ARG A N 1
ATOM 584 C CA . ARG A 1 74 ? -4.098 -5.309 -10.072 1.00 90.38 74 ARG A CA 1
ATOM 585 C C . ARG A 1 74 ? -2.851 -4.517 -10.462 1.00 90.38 74 ARG A C 1
ATOM 587 O O . ARG A 1 74 ? -2.325 -4.761 -11.544 1.00 90.38 74 ARG A O 1
ATOM 594 N N . ILE A 1 75 ? -2.365 -3.629 -9.591 1.00 89.81 75 ILE A N 1
ATOM 595 C CA . ILE A 1 75 ? -1.143 -2.836 -9.817 1.00 89.81 75 ILE A CA 1
ATOM 596 C C . ILE A 1 75 ? 0.046 -3.768 -10.068 1.00 89.81 75 ILE A C 1
ATOM 598 O O . ILE A 1 75 ? 0.778 -3.595 -11.044 1.00 89.81 75 ILE A O 1
ATOM 602 N N . LEU A 1 76 ? 0.210 -4.797 -9.234 1.00 87.56 76 LEU A N 1
ATOM 603 C CA . LEU A 1 76 ? 1.307 -5.754 -9.374 1.00 87.56 76 LEU A CA 1
ATOM 604 C C . LEU A 1 76 ? 1.232 -6.517 -10.703 1.00 87.56 76 LEU A C 1
ATOM 606 O O . LEU A 1 76 ? 2.231 -6.590 -11.413 1.00 87.56 76 LEU A O 1
ATOM 610 N N . ARG A 1 77 ? 0.049 -7.019 -11.085 1.00 86.50 77 ARG A N 1
ATOM 611 C CA . ARG A 1 77 ? -0.155 -7.738 -12.359 1.00 86.50 77 ARG A CA 1
ATOM 612 C C . ARG A 1 77 ? 0.050 -6.869 -13.597 1.00 86.50 77 ARG A C 1
ATOM 614 O O . ARG A 1 77 ? 0.444 -7.384 -14.634 1.00 86.50 77 ARG A O 1
ATOM 621 N N . GLN A 1 78 ? -0.272 -5.580 -13.516 1.00 87.69 78 GLN A N 1
ATOM 622 C CA . GLN A 1 78 ? -0.126 -4.655 -14.642 1.00 87.69 78 GLN A CA 1
ATOM 623 C C . GLN A 1 78 ? 1.317 -4.196 -14.831 1.00 87.69 78 GLN A C 1
ATOM 625 O O . GLN A 1 78 ? 1.726 -3.928 -15.958 1.00 87.69 78 GLN A O 1
ATOM 630 N N . THR A 1 79 ? 2.076 -4.106 -13.739 1.00 83.38 79 THR A N 1
ATOM 631 C CA . THR A 1 79 ? 3.411 -3.504 -13.769 1.00 83.38 79 THR A CA 1
ATOM 632 C C . THR A 1 79 ? 4.523 -4.548 -13.885 1.00 83.38 79 THR A C 1
ATOM 634 O O . THR A 1 79 ? 5.560 -4.274 -14.483 1.00 83.38 79 THR A O 1
ATOM 637 N N . ILE A 1 80 ? 4.320 -5.756 -13.347 1.00 81.75 80 ILE A N 1
ATOM 638 C CA . ILE A 1 80 ? 5.331 -6.821 -13.310 1.00 81.75 80 ILE A CA 1
ATOM 639 C C . ILE A 1 80 ? 4.989 -7.876 -14.366 1.00 81.75 80 ILE A C 1
ATOM 641 O O . ILE A 1 80 ? 4.043 -8.643 -14.205 1.00 81.75 80 ILE A O 1
ATOM 645 N N . ALA A 1 81 ? 5.777 -7.921 -15.442 1.00 71.50 81 ALA A N 1
ATOM 646 C CA . ALA A 1 81 ? 5.518 -8.815 -16.576 1.00 71.50 81 ALA A CA 1
ATOM 647 C C . ALA A 1 81 ? 5.915 -10.281 -16.316 1.00 71.50 81 ALA A C 1
ATOM 649 O O . ALA A 1 81 ? 5.304 -11.187 -16.871 1.00 71.50 81 ALA A O 1
ATOM 650 N N . ASP A 1 82 ? 6.940 -10.508 -15.491 1.00 72.25 82 ASP A N 1
ATOM 651 C CA . ASP A 1 82 ? 7.482 -11.834 -15.183 1.00 72.25 82 ASP A CA 1
ATOM 652 C C . ASP A 1 82 ? 7.929 -11.875 -13.709 1.00 72.25 82 ASP A C 1
ATOM 654 O O . ASP A 1 82 ? 8.998 -11.342 -13.377 1.00 72.25 82 ASP A O 1
ATOM 658 N N . PRO A 1 83 ? 7.080 -12.386 -12.795 1.00 66.94 83 PRO A N 1
ATOM 659 C CA . PRO A 1 83 ? 7.397 -12.457 -11.376 1.00 66.94 83 PRO A CA 1
ATOM 660 C C . PRO A 1 83 ? 8.475 -13.517 -11.131 1.00 66.94 83 PRO A C 1
ATOM 662 O O . PRO A 1 83 ? 8.317 -14.674 -11.506 1.00 66.94 83 PRO A O 1
ATOM 665 N N . ILE A 1 84 ? 9.564 -13.129 -10.469 1.00 63.12 84 ILE A N 1
ATOM 666 C CA . ILE A 1 84 ? 10.621 -14.069 -10.082 1.00 63.12 84 ILE A CA 1
ATOM 667 C C . ILE A 1 84 ? 10.149 -14.849 -8.847 1.00 63.12 84 ILE A C 1
ATOM 669 O O . ILE A 1 84 ? 9.687 -14.239 -7.876 1.00 63.12 84 ILE A O 1
ATOM 673 N N . GLY A 1 85 ? 10.245 -16.178 -8.894 1.00 55.00 85 GLY A N 1
ATOM 674 C CA . GLY A 1 85 ? 10.050 -17.039 -7.732 1.00 55.00 85 GLY A CA 1
ATOM 675 C C . GLY A 1 85 ? 11.214 -16.912 -6.739 1.00 55.00 85 GLY A C 1
ATOM 676 O O . GLY A 1 85 ? 12.297 -16.457 -7.107 1.00 55.00 85 GLY A O 1
ATOM 677 N N . PRO A 1 86 ? 11.004 -17.242 -5.455 1.00 45.19 86 PRO A N 1
ATOM 678 C CA . PRO A 1 86 ? 12.073 -17.263 -4.466 1.00 45.19 86 PRO A CA 1
ATOM 679 C C . PRO A 1 86 ? 12.943 -18.513 -4.678 1.00 45.19 86 PRO A C 1
ATOM 681 O O . PRO A 1 86 ? 12.821 -19.481 -3.932 1.00 45.19 86 PRO A O 1
ATOM 684 N N . GLU A 1 87 ? 13.782 -18.500 -5.711 1.00 40.97 87 GLU A N 1
ATOM 685 C CA . GLU A 1 87 ? 14.888 -19.451 -5.909 1.00 40.97 87 GLU A CA 1
ATOM 686 C C . GLU A 1 87 ? 16.255 -18.793 -5.691 1.00 40.97 87 GLU A C 1
ATOM 688 O O . GLU A 1 87 ? 16.443 -17.630 -6.124 1.00 40.97 87 GLU A O 1
#